Protein AF-A0A930FNB5-F1 (afdb_monomer_lite)

pLDDT: mean 94.7, std 2.52, range [87.06, 98.12]

Secondary structure (DSSP, 8-state):
-HHHHHHHHHHHHHHHH--HHHHHHTHHHHHHHHHHHHHHHHHHHHHHHHHHHHHHHHHHHHHHHHHHHHHHHHHHHHHHHT-S-----STTSS-S---S---HHHHHHHTT-

Foldseek 3Di:
DVVLVVLVVVLVVVVVPDDPVVCVVCVVVSVVSVVVSVVVVVVVVVVVVVVVVVVVVVVCVVVVVVVVLLVVLVVVQCVVVVHPDDADPPPPSPDPDDPDDDCVVVSVVSSPD

Radius of gyration: 29.9 Å; chains: 1; bounding box: 51×27×78 Å

Structure (mmCIF, N/CA/C/O backbone):
data_AF-A0A930FNB5-F1
#
_entry.id   AF-A0A930FNB5-F1
#
loop_
_atom_site.group_PDB
_atom_site.id
_atom_site.type_symbol
_atom_site.label_atom_id
_atom_site.label_alt_id
_atom_site.label_comp_id
_atom_site.label_asym_id
_atom_site.label_entity_id
_atom_site.label_seq_id
_atom_site.pdbx_PDB_ins_code
_atom_site.Cartn_x
_atom_site.Cartn_y
_atom_site.Cartn_z
_atom_site.occupancy
_atom_site.B_iso_or_equiv
_atom_site.auth_seq_id
_atom_site.auth_comp_id
_atom_site.auth_asym_id
_atom_site.auth_atom_id
_atom_site.pdbx_PDB_model_num
ATOM 1 N N . ILE A 1 1 ? 2.165 3.305 -18.776 1.00 87.12 1 ILE A N 1
ATOM 2 C CA . ILE A 1 1 ? 2.330 1.893 -19.223 1.00 87.12 1 ILE A CA 1
ATOM 3 C C . ILE A 1 1 ? 2.019 1.725 -20.714 1.00 87.12 1 ILE A C 1
ATOM 5 O O . ILE A 1 1 ? 2.942 1.394 -21.442 1.00 87.12 1 ILE A O 1
ATOM 9 N N . LYS A 1 2 ? 0.798 2.026 -21.197 1.00 91.44 2 LYS A N 1
ATOM 10 C CA . LYS A 1 2 ? 0.440 1.908 -22.633 1.00 91.44 2 LYS A CA 1
ATOM 11 C C . LYS A 1 2 ? 1.379 2.675 -23.578 1.00 91.44 2 LYS A C 1
ATOM 13 O O . LYS A 1 2 ? 1.768 2.158 -24.616 1.00 91.44 2 LYS A O 1
ATOM 18 N N . GLU A 1 3 ? 1.790 3.886 -23.198 1.00 90.12 3 GLU A N 1
ATOM 19 C CA . GLU A 1 3 ? 2.744 4.682 -23.986 1.00 90.12 3 GLU A CA 1
ATOM 20 C C . GLU A 1 3 ? 4.136 4.033 -24.070 1.00 90.12 3 GLU A C 1
ATOM 22 O O . GLU A 1 3 ? 4.727 3.999 -25.143 1.00 90.12 3 GLU A O 1
ATOM 27 N N . TYR A 1 4 ? 4.641 3.476 -22.964 1.00 93.62 4 TYR A N 1
ATOM 28 C CA . TYR A 1 4 ? 5.915 2.750 -22.941 1.00 93.62 4 TYR A CA 1
ATOM 29 C C . TYR A 1 4 ? 5.869 1.506 -23.836 1.00 93.62 4 TYR A C 1
ATOM 31 O O . TYR A 1 4 ? 6.768 1.317 -24.644 1.00 93.62 4 TYR A O 1
ATOM 39 N N . GLN A 1 5 ? 4.795 0.711 -23.751 1.00 92.88 5 GLN A N 1
ATOM 40 C CA . GLN A 1 5 ? 4.593 -0.464 -24.609 1.00 92.88 5 GLN A CA 1
ATOM 41 C C . GLN A 1 5 ? 4.585 -0.081 -26.093 1.00 92.88 5 GLN A C 1
ATOM 43 O O . GLN A 1 5 ? 5.302 -0.684 -26.883 1.00 92.88 5 GLN A O 1
ATOM 48 N N . LYS A 1 6 ? 3.849 0.980 -26.450 1.00 95.81 6 LYS A N 1
ATOM 49 C CA . LYS A 1 6 ? 3.803 1.493 -27.823 1.00 95.81 6 LYS A CA 1
ATOM 50 C C . LYS A 1 6 ? 5.175 1.972 -28.308 1.00 95.81 6 LYS A C 1
ATOM 52 O O . LYS A 1 6 ? 5.561 1.664 -29.428 1.00 95.81 6 LYS A O 1
ATOM 57 N N . LYS A 1 7 ? 5.922 2.718 -27.486 1.00 94.50 7 LYS A N 1
ATOM 58 C CA . LYS A 1 7 ? 7.271 3.189 -27.852 1.00 94.50 7 LYS A CA 1
ATOM 59 C C . LYS A 1 7 ? 8.262 2.036 -28.000 1.00 94.50 7 LYS A C 1
ATOM 61 O O . LYS A 1 7 ? 9.075 2.068 -28.912 1.00 94.50 7 LYS A O 1
ATOM 66 N N . LEU A 1 8 ? 8.172 1.021 -27.143 1.00 94.94 8 LEU A N 1
ATOM 67 C CA . LEU A 1 8 ? 9.010 -0.173 -27.228 1.00 94.94 8 LEU A CA 1
ATOM 68 C C . LEU A 1 8 ? 8.740 -0.960 -28.519 1.00 94.94 8 LEU A C 1
ATOM 70 O O . LEU A 1 8 ? 9.678 -1.352 -29.203 1.00 94.94 8 LEU A O 1
ATOM 74 N N . GLU A 1 9 ? 7.468 -1.145 -28.877 1.00 95.94 9 GLU A N 1
ATOM 75 C CA . GLU A 1 9 ? 7.070 -1.815 -30.118 1.00 95.94 9 GLU A CA 1
ATOM 76 C C . GLU A 1 9 ? 7.567 -1.056 -31.357 1.00 95.94 9 GLU A C 1
ATOM 78 O O . GLU A 1 9 ? 8.188 -1.648 -32.239 1.00 95.94 9 GLU A O 1
ATOM 83 N N . VAL A 1 10 ? 7.364 0.266 -31.391 1.00 95.56 10 VAL A N 1
ATOM 84 C CA . VAL A 1 10 ? 7.848 1.128 -32.480 1.00 95.56 10 VAL A CA 1
ATOM 85 C C . VAL A 1 10 ? 9.374 1.085 -32.586 1.00 95.56 10 VAL A C 1
ATOM 87 O O . VAL A 1 10 ? 9.903 0.969 -33.690 1.00 95.56 10 VAL A O 1
ATOM 90 N N . PHE A 1 11 ? 10.090 1.131 -31.459 1.00 95.06 11 PHE A N 1
ATOM 91 C CA . PHE A 1 11 ? 11.549 1.023 -31.435 1.00 95.06 11 PHE A CA 1
ATOM 92 C C . PHE A 1 11 ? 12.028 -0.328 -31.983 1.00 95.06 11 PHE A C 1
ATOM 94 O O . PHE A 1 11 ? 12.923 -0.363 -32.825 1.00 95.06 11 PHE A O 1
ATOM 101 N N . GLN A 1 12 ? 11.394 -1.436 -31.586 1.00 93.44 12 GLN A N 1
ATOM 102 C CA . GLN A 1 12 ? 11.748 -2.768 -32.079 1.00 93.44 12 GLN A CA 1
ATOM 103 C C . GLN A 1 12 ? 11.500 -2.909 -33.586 1.00 93.44 12 GLN A C 1
ATOM 105 O O . GLN A 1 12 ? 12.348 -3.433 -34.306 1.00 93.44 12 GLN A O 1
ATOM 110 N N . GLN A 1 13 ? 10.360 -2.415 -34.077 1.00 95.38 13 GLN A N 1
ATOM 111 C CA . GLN A 1 13 ? 10.050 -2.398 -35.509 1.00 95.38 13 GLN A CA 1
ATOM 112 C C . GLN A 1 13 ? 11.071 -1.563 -36.289 1.00 95.38 13 GLN A C 1
ATOM 114 O O . GLN A 1 13 ? 11.547 -2.000 -37.335 1.00 95.38 13 GLN A O 1
ATOM 119 N N . LYS A 1 14 ? 11.452 -0.395 -35.756 1.00 92.56 14 LYS A N 1
ATOM 120 C CA . LYS A 1 14 ? 12.464 0.487 -36.345 1.00 92.56 14 LYS A CA 1
ATOM 121 C C . LYS A 1 14 ? 13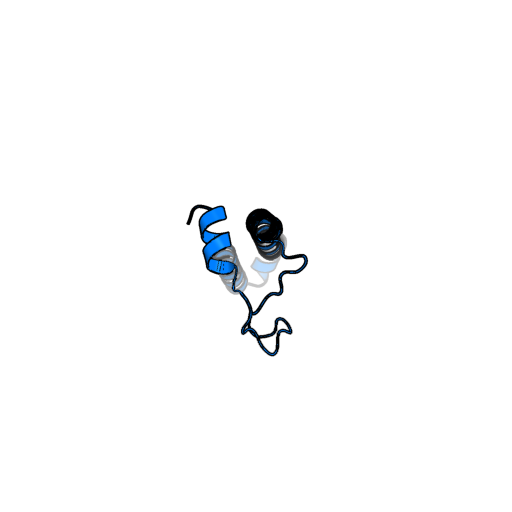.820 -0.205 -36.445 1.00 92.56 14 LYS A C 1
ATOM 123 O O . 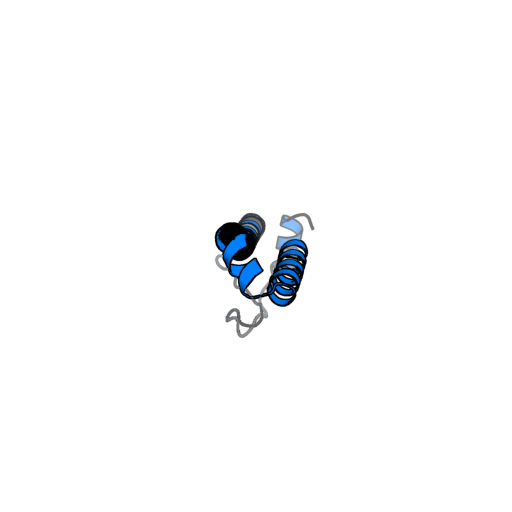LYS A 1 14 ? 14.408 -0.183 -37.516 1.00 92.56 14 LYS A O 1
ATOM 128 N N . VAL A 1 15 ? 14.296 -0.849 -35.380 1.00 93.19 15 VAL A N 1
ATOM 129 C CA . VAL A 1 15 ? 15.575 -1.582 -35.395 1.00 93.19 15 VAL A CA 1
ATOM 130 C C . VAL A 1 15 ? 15.542 -2.738 -36.400 1.00 93.19 15 VAL A C 1
ATOM 132 O O . VAL A 1 15 ? 16.478 -2.887 -37.177 1.00 93.19 15 VAL A O 1
ATOM 135 N N . ASN A 1 16 ? 14.448 -3.505 -36.446 1.00 93.75 16 ASN A N 1
ATOM 136 C CA . ASN A 1 16 ? 14.307 -4.650 -37.352 1.00 93.75 16 ASN A CA 1
ATOM 137 C C . ASN A 1 16 ? 14.223 -4.257 -38.839 1.00 93.75 16 ASN A C 1
ATOM 139 O O . ASN A 1 16 ? 14.523 -5.076 -39.703 1.00 93.75 16 ASN A O 1
ATOM 143 N N . ALA A 1 17 ? 13.784 -3.033 -39.145 1.00 93.62 17 ALA A N 1
ATOM 144 C CA . ALA A 1 17 ? 13.637 -2.538 -40.513 1.00 93.62 17 ALA A CA 1
ATOM 145 C C . ALA A 1 17 ? 14.927 -1.928 -41.096 1.00 93.62 17 ALA A C 1
ATOM 147 O O . ALA A 1 17 ? 14.970 -1.627 -42.289 1.00 93.62 17 ALA A O 1
ATOM 148 N N . LEU A 1 18 ? 15.961 -1.707 -40.275 1.00 93.44 18 LEU A N 1
ATOM 149 C CA . LEU A 1 18 ? 17.212 -1.075 -40.699 1.00 93.44 18 LEU A CA 1
ATOM 150 C C . LEU A 1 18 ? 18.240 -2.116 -41.159 1.00 93.44 18 LEU A C 1
ATOM 152 O O . LEU A 1 18 ? 18.431 -3.155 -40.533 1.00 93.44 18 LEU A O 1
ATOM 156 N N . THR A 1 19 ? 18.957 -1.800 -42.236 1.00 93.75 19 THR A N 1
ATOM 157 C CA . THR A 1 19 ? 20.146 -2.554 -42.669 1.00 93.75 19 THR A CA 1
ATOM 158 C C . THR A 1 19 ? 21.353 -2.261 -41.771 1.00 93.75 19 THR A C 1
ATOM 160 O O . THR A 1 19 ? 21.396 -1.235 -41.092 1.00 93.75 19 THR A O 1
ATOM 163 N N . GLU A 1 20 ? 22.392 -3.101 -41.809 1.00 89.62 20 GLU A N 1
ATOM 164 C CA . GLU A 1 20 ? 23.614 -2.902 -41.005 1.00 89.62 20 GLU A CA 1
ATOM 165 C C . GLU A 1 20 ? 24.285 -1.534 -41.221 1.00 89.62 20 GLU A C 1
ATOM 167 O O . GLU A 1 20 ? 24.766 -0.916 -40.269 1.00 89.62 20 GLU A O 1
ATOM 172 N N . ALA A 1 21 ? 24.297 -1.032 -42.460 1.00 91.62 21 ALA A N 1
ATOM 173 C CA . ALA A 1 21 ? 24.854 0.283 -42.777 1.00 91.62 21 ALA A CA 1
ATOM 174 C C . ALA A 1 21 ? 24.042 1.417 -42.125 1.00 91.62 21 ALA A C 1
ATOM 176 O O . ALA A 1 21 ? 24.616 2.344 -41.555 1.00 91.62 21 ALA A O 1
ATOM 177 N N . GLN A 1 22 ? 22.711 1.305 -42.140 1.00 91.88 22 GLN A N 1
ATOM 178 C CA . GLN A 1 22 ? 21.811 2.286 -41.529 1.00 91.88 22 GLN A CA 1
ATOM 179 C C . GLN A 1 22 ? 21.822 2.211 -39.998 1.00 91.88 22 GLN A C 1
ATOM 181 O O . GLN A 1 22 ? 21.685 3.238 -39.336 1.00 91.88 22 GLN A O 1
ATOM 186 N N . LEU A 1 23 ? 22.012 1.018 -39.423 1.00 91.69 23 LEU A N 1
ATOM 187 C CA . LEU A 1 23 ? 22.199 0.847 -37.980 1.00 91.69 23 LEU A CA 1
ATOM 188 C C . LEU A 1 23 ? 23.452 1.586 -37.497 1.00 91.69 23 LEU A C 1
ATOM 190 O O . LEU A 1 23 ? 23.382 2.287 -36.490 1.00 91.69 23 LEU A O 1
ATOM 194 N N . LYS A 1 24 ? 24.567 1.494 -38.236 1.00 92.19 24 LYS A N 1
ATOM 195 C CA . LYS A 1 24 ? 25.797 2.244 -37.925 1.00 92.19 24 LYS A CA 1
ATOM 196 C C . LYS A 1 24 ? 25.601 3.754 -38.038 1.00 92.19 24 LYS A C 1
ATOM 198 O O . LYS A 1 24 ? 26.044 4.488 -37.162 1.00 92.19 24 LYS A O 1
ATOM 203 N N . GLU A 1 25 ? 24.909 4.219 -39.077 1.00 94.25 25 GLU A N 1
ATOM 204 C CA . GLU A 1 25 ? 24.615 5.647 -39.260 1.00 94.25 25 GLU A CA 1
ATOM 205 C C . GLU A 1 25 ? 23.723 6.202 -38.133 1.00 94.25 25 GLU A C 1
ATOM 207 O O . GLU A 1 25 ? 23.944 7.306 -37.637 1.00 94.25 25 GLU A O 1
ATOM 212 N N . LYS A 1 26 ? 22.732 5.420 -37.686 1.00 93.69 26 LYS A N 1
ATOM 213 C CA . LYS A 1 26 ? 21.740 5.830 -36.678 1.00 93.69 26 LYS A CA 1
ATOM 214 C C . LYS A 1 26 ? 22.081 5.428 -35.246 1.00 93.69 26 LYS A C 1
ATOM 216 O O . LYS A 1 26 ? 21.258 5.630 -34.353 1.00 93.69 26 LYS A O 1
ATOM 221 N N . GLN A 1 27 ? 23.272 4.893 -34.996 1.00 92.00 27 GLN A N 1
ATOM 222 C CA . GLN A 1 27 ? 23.625 4.295 -33.709 1.00 92.00 27 GLN A CA 1
ATOM 223 C C . GLN A 1 27 ? 23.388 5.241 -32.519 1.00 92.00 27 GLN A C 1
ATOM 225 O O . GLN A 1 27 ? 22.712 4.870 -31.562 1.00 92.00 27 GLN A O 1
ATOM 230 N N . ALA A 1 28 ? 23.844 6.493 -32.607 1.00 94.50 28 ALA A N 1
ATOM 231 C CA . ALA A 1 28 ? 23.665 7.474 -31.532 1.00 94.50 28 ALA A CA 1
ATOM 232 C C . ALA A 1 28 ? 22.183 7.806 -31.244 1.00 94.50 28 ALA A C 1
ATOM 234 O O . ALA A 1 28 ? 21.807 8.062 -30.097 1.00 94.50 28 ALA A O 1
ATOM 235 N N . GLU A 1 29 ? 21.334 7.795 -32.278 1.00 94.12 29 GLU A N 1
ATOM 236 C CA . GLU A 1 29 ? 19.887 8.006 -32.158 1.00 94.12 29 GLU A CA 1
ATOM 237 C C . GLU A 1 29 ? 19.234 6.821 -31.432 1.00 94.12 29 GLU A C 1
ATOM 239 O O . GLU A 1 29 ? 18.493 7.021 -30.467 1.00 94.12 29 GLU A O 1
ATOM 244 N N . LEU A 1 30 ? 19.566 5.595 -31.852 1.00 93.50 30 LEU A N 1
ATOM 245 C CA . LEU A 1 30 ? 19.035 4.359 -31.274 1.00 93.50 30 LEU A CA 1
ATOM 246 C C . LEU A 1 30 ? 19.459 4.182 -29.814 1.00 93.50 30 LEU A C 1
ATOM 248 O O . LEU A 1 30 ? 18.626 3.859 -28.973 1.00 93.50 30 LEU A O 1
ATOM 252 N N . GLU A 1 31 ? 20.716 4.475 -29.481 1.00 94.62 31 GLU A N 1
ATOM 253 C CA . GLU A 1 31 ? 21.200 4.439 -28.097 1.00 94.62 31 GLU A CA 1
ATOM 254 C C . GLU A 1 31 ? 20.475 5.452 -27.203 1.00 94.62 31 GLU A C 1
ATOM 256 O O . GLU A 1 31 ? 20.158 5.170 -26.046 1.00 94.62 31 GLU A O 1
ATOM 261 N N . LYS A 1 32 ? 20.196 6.657 -27.718 1.00 96.25 32 LYS A N 1
ATOM 262 C CA . LYS A 1 32 ? 19.421 7.662 -26.980 1.00 96.25 32 LYS A CA 1
ATOM 263 C C . LYS A 1 32 ? 17.985 7.192 -26.755 1.00 96.25 32 LYS A C 1
ATOM 265 O O . LYS A 1 32 ? 17.452 7.364 -25.661 1.00 96.25 32 LYS A O 1
ATOM 270 N N . GLU A 1 33 ? 17.361 6.610 -27.772 1.00 94.50 33 GLU A N 1
ATOM 271 C CA . GLU A 1 33 ? 15.998 6.088 -27.692 1.00 94.50 33 GLU A CA 1
ATOM 272 C C . GLU A 1 33 ? 15.904 4.897 -26.721 1.00 94.50 33 GLU A C 1
ATOM 274 O O . GLU A 1 33 ? 15.003 4.868 -25.880 1.00 94.50 33 GLU A O 1
ATOM 279 N N . GLN A 1 34 ? 16.896 4.004 -26.721 1.00 94.19 34 GLN A N 1
ATOM 280 C CA . GLN A 1 34 ? 17.019 2.918 -25.749 1.00 94.19 34 GLN A CA 1
ATOM 281 C C . GLN A 1 34 ? 17.163 3.440 -24.310 1.00 94.19 34 GLN A C 1
ATOM 283 O O . GLN A 1 34 ? 16.394 3.038 -23.437 1.00 94.19 34 GLN A O 1
ATOM 288 N N . ARG A 1 35 ? 18.068 4.398 -24.057 1.00 96.75 35 ARG A N 1
ATOM 289 C CA . ARG A 1 35 ? 18.221 5.028 -22.727 1.00 96.75 35 ARG A CA 1
ATOM 290 C C . ARG A 1 35 ? 16.930 5.692 -22.241 1.00 96.75 35 ARG A C 1
ATOM 292 O O . ARG A 1 35 ? 16.603 5.645 -21.052 1.00 96.75 35 ARG A O 1
ATOM 299 N N . ASN A 1 36 ? 16.168 6.298 -23.151 1.00 95.19 36 ASN A N 1
ATOM 300 C CA . ASN A 1 36 ? 14.864 6.871 -22.824 1.00 95.19 36 ASN A CA 1
ATOM 301 C C . ASN A 1 36 ? 13.857 5.782 -22.428 1.00 95.19 36 ASN A C 1
ATOM 303 O O . ASN A 1 36 ? 13.135 5.957 -21.448 1.00 95.19 36 ASN A O 1
ATOM 307 N N . LEU A 1 37 ? 13.814 4.656 -23.150 1.00 96.38 37 LEU A N 1
ATOM 308 C CA . LEU A 1 37 ? 12.954 3.517 -22.812 1.00 96.38 37 LEU A CA 1
ATOM 309 C C . LEU A 1 37 ? 13.321 2.910 -21.452 1.00 96.38 37 LEU A C 1
ATOM 311 O O . LEU A 1 37 ? 12.428 2.652 -20.646 1.00 96.38 37 LEU A O 1
ATOM 315 N N . GLU A 1 38 ? 14.609 2.740 -21.158 1.00 95.75 38 GLU A N 1
ATOM 316 C CA . GLU A 1 38 ? 15.094 2.274 -19.852 1.00 95.75 38 GLU A CA 1
ATOM 317 C C . GLU A 1 38 ? 14.672 3.226 -18.724 1.00 95.75 38 GLU A C 1
ATOM 319 O O . GLU A 1 38 ? 14.123 2.800 -17.705 1.00 95.75 38 GLU A O 1
ATOM 324 N N . THR A 1 39 ? 14.833 4.535 -18.940 1.00 97.00 39 THR A N 1
ATOM 325 C CA . THR A 1 39 ? 14.400 5.571 -17.991 1.00 97.00 39 THR A CA 1
ATOM 326 C C . THR A 1 39 ? 12.888 5.528 -17.769 1.00 97.00 39 THR A C 1
ATOM 328 O O . THR A 1 39 ? 12.424 5.545 -16.630 1.00 97.00 39 THR A O 1
ATOM 331 N N . MET A 1 40 ? 12.095 5.411 -18.839 1.00 96.19 40 MET A N 1
ATOM 332 C CA . MET A 1 40 ? 10.640 5.270 -18.738 1.00 96.19 40 MET A CA 1
ATOM 333 C C . MET A 1 40 ? 10.246 4.015 -17.953 1.00 96.19 40 MET A C 1
ATOM 335 O O . MET A 1 40 ? 9.335 4.077 -17.128 1.00 96.19 40 MET A O 1
ATOM 339 N N . GLN A 1 41 ? 10.927 2.888 -18.175 1.00 95.25 41 GLN A N 1
ATOM 340 C CA . GLN A 1 41 ? 10.676 1.649 -17.442 1.00 95.25 41 GLN A CA 1
ATOM 341 C C . GLN A 1 41 ? 10.974 1.812 -15.944 1.00 95.25 41 GLN A C 1
ATOM 343 O O . GLN A 1 41 ? 10.171 1.394 -15.108 1.00 95.25 41 GLN A O 1
ATOM 348 N N . ASN A 1 42 ? 12.095 2.452 -15.602 1.00 96.88 42 ASN A N 1
ATOM 349 C CA . ASN A 1 42 ? 12.465 2.748 -14.218 1.00 96.88 42 ASN A CA 1
ATOM 350 C C . ASN A 1 42 ? 11.445 3.664 -13.539 1.00 96.88 42 ASN A C 1
ATOM 352 O O . ASN A 1 42 ? 10.974 3.344 -12.450 1.00 96.88 42 ASN A O 1
ATOM 356 N N . ASN A 1 43 ? 11.025 4.735 -14.213 1.00 96.50 43 ASN A N 1
ATOM 357 C CA . ASN A 1 43 ? 10.019 5.657 -13.690 1.00 96.50 43 ASN A CA 1
ATOM 358 C C . ASN A 1 43 ? 8.669 4.965 -13.471 1.00 96.50 43 ASN A C 1
ATOM 360 O O . ASN A 1 43 ? 7.997 5.236 -12.482 1.00 96.50 43 ASN A O 1
ATOM 364 N N . ILE A 1 44 ? 8.270 4.047 -14.360 1.00 96.75 44 ILE A N 1
ATOM 365 C CA . ILE A 1 44 ? 7.050 3.249 -14.175 1.00 96.75 44 ILE A CA 1
ATOM 366 C C . ILE A 1 44 ? 7.164 2.375 -12.924 1.00 96.75 44 ILE A C 1
ATOM 368 O O . ILE A 1 44 ? 6.238 2.378 -12.116 1.00 96.75 44 ILE A O 1
ATOM 372 N N . ARG A 1 45 ? 8.283 1.659 -12.745 1.00 95.94 45 ARG A N 1
ATOM 373 C CA . ARG A 1 45 ? 8.512 0.829 -11.550 1.00 95.94 45 ARG A CA 1
ATOM 374 C C . ARG A 1 45 ? 8.465 1.665 -10.272 1.00 95.94 45 ARG A C 1
ATOM 376 O O . ARG A 1 45 ? 7.761 1.302 -9.335 1.00 95.94 45 ARG A O 1
ATOM 383 N N . GLN A 1 46 ? 9.155 2.805 -10.261 1.00 97.25 46 GLN A N 1
ATOM 384 C CA . GLN A 1 46 ? 9.179 3.706 -9.112 1.00 97.25 46 GLN A CA 1
ATOM 385 C C . GLN A 1 46 ? 7.787 4.268 -8.810 1.00 97.25 46 GLN A C 1
ATOM 387 O O . GLN A 1 46 ? 7.343 4.203 -7.671 1.00 97.25 46 GLN A O 1
ATOM 392 N N . ALA A 1 47 ? 7.058 4.741 -9.824 1.00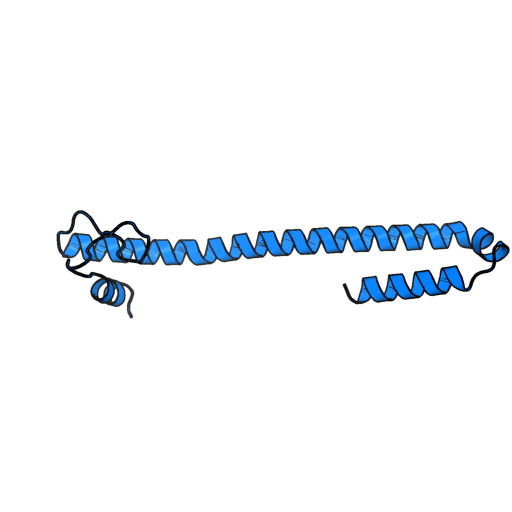 96.75 47 ALA A N 1
ATOM 393 C CA . ALA A 1 47 ? 5.704 5.256 -9.647 1.00 96.75 47 ALA A CA 1
ATOM 394 C C . ALA A 1 47 ? 4.742 4.188 -9.102 1.00 96.75 47 ALA A C 1
ATOM 396 O O . ALA A 1 47 ? 3.905 4.498 -8.259 1.00 96.75 47 ALA A O 1
ATOM 397 N N . GLN A 1 48 ? 4.865 2.933 -9.548 1.00 95.94 48 GLN A N 1
ATOM 398 C CA . GLN A 1 48 ? 4.069 1.822 -9.017 1.00 95.94 48 GLN A CA 1
ATOM 399 C C . GLN A 1 48 ? 4.379 1.550 -7.542 1.00 95.94 48 GLN A C 1
ATOM 401 O O . GLN A 1 48 ? 3.451 1.388 -6.751 1.00 95.94 48 GLN A O 1
ATOM 406 N N . GLN A 1 49 ? 5.661 1.535 -7.166 1.00 97.12 49 GLN A N 1
ATOM 407 C CA . GLN A 1 49 ? 6.072 1.354 -5.775 1.00 97.12 49 GLN A CA 1
ATOM 408 C C . GLN A 1 49 ? 5.579 2.510 -4.895 1.00 97.12 49 GLN A C 1
ATOM 410 O O . GLN A 1 49 ? 4.930 2.274 -3.879 1.00 97.12 49 GLN A O 1
ATOM 415 N N . THR A 1 50 ? 5.815 3.757 -5.311 1.00 97.38 50 THR A N 1
ATOM 416 C CA . THR A 1 50 ? 5.363 4.945 -4.578 1.00 97.38 50 THR A CA 1
ATOM 417 C C . THR A 1 50 ? 3.847 4.961 -4.425 1.00 97.38 50 THR A C 1
ATOM 419 O O . THR A 1 50 ? 3.355 5.208 -3.330 1.00 97.38 50 THR A O 1
ATOM 422 N N . ALA A 1 51 ? 3.091 4.629 -5.475 1.00 97.25 51 ALA A N 1
ATOM 423 C CA . ALA A 1 51 ? 1.635 4.561 -5.390 1.00 97.25 51 ALA A CA 1
ATOM 424 C C . ALA A 1 51 ? 1.155 3.502 -4.381 1.00 97.25 51 ALA A C 1
ATOM 426 O O . ALA A 1 51 ? 0.200 3.756 -3.646 1.00 97.25 51 ALA A O 1
ATOM 427 N N . ALA A 1 52 ? 1.810 2.338 -4.311 1.00 96.50 52 ALA A N 1
ATOM 428 C CA . ALA A 1 52 ? 1.483 1.304 -3.329 1.00 96.50 52 ALA A CA 1
ATOM 429 C C . ALA A 1 52 ? 1.779 1.765 -1.890 1.00 96.50 52 ALA A C 1
ATOM 431 O O . ALA A 1 52 ? 0.937 1.608 -1.004 1.00 96.50 52 ALA A O 1
ATOM 432 N N . GLU A 1 53 ? 2.935 2.393 -1.666 1.00 97.31 53 GLU A N 1
ATOM 433 C CA . GLU A 1 53 ? 3.314 2.948 -0.361 1.00 97.31 53 GLU A CA 1
ATOM 434 C C . GLU A 1 53 ? 2.375 4.081 0.077 1.00 97.31 53 GLU A C 1
ATOM 436 O O . GLU A 1 53 ? 1.928 4.121 1.224 1.00 97.31 53 GLU A O 1
ATOM 441 N N . GLU A 1 54 ? 2.041 5.001 -0.829 1.00 97.38 54 GLU A N 1
ATOM 442 C CA . GLU A 1 54 ? 1.101 6.089 -0.560 1.00 97.38 54 GLU A CA 1
ATOM 443 C C . GLU A 1 54 ? -0.304 5.569 -0.272 1.00 97.38 54 GLU A C 1
ATOM 445 O O . GLU A 1 54 ? -0.969 6.075 0.633 1.00 97.38 54 GLU A O 1
ATOM 450 N N . TYR A 1 55 ? -0.758 4.556 -1.013 1.00 97.31 55 TYR A N 1
ATOM 451 C CA . TYR A 1 55 ? -2.037 3.909 -0.759 1.00 97.31 55 TYR A CA 1
ATOM 452 C C . TYR A 1 55 ? -2.077 3.305 0.645 1.00 97.31 55 TYR A C 1
ATOM 454 O O . TYR A 1 55 ? -3.017 3.568 1.397 1.00 97.31 55 TYR A O 1
ATOM 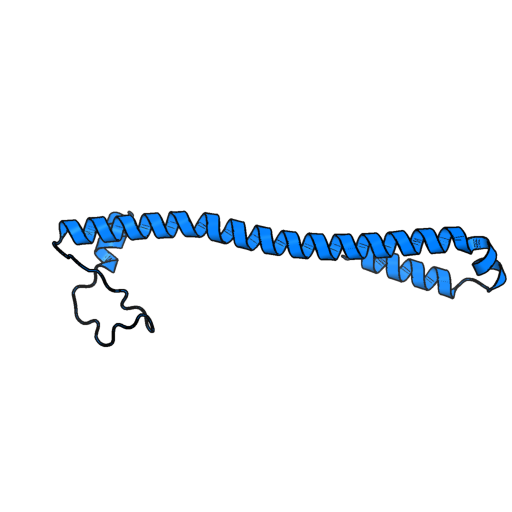462 N N . GLN A 1 56 ? -1.040 2.556 1.032 1.00 95.88 56 GLN A N 1
ATOM 463 C CA . GLN A 1 56 ? -0.951 1.973 2.368 1.00 95.88 56 GLN A CA 1
ATOM 464 C C . GLN A 1 56 ? -0.960 3.057 3.454 1.00 95.88 56 GLN A C 1
ATOM 466 O O . GLN A 1 56 ? -1.743 2.963 4.398 1.00 95.88 56 GLN A O 1
ATOM 471 N N . LYS A 1 57 ? -0.148 4.111 3.301 1.00 96.94 57 LYS A N 1
ATOM 472 C CA . LYS A 1 57 ? -0.090 5.231 4.253 1.00 96.94 57 LYS A CA 1
ATOM 473 C C . LYS A 1 57 ? -1.434 5.941 4.383 1.00 96.94 57 LYS A C 1
ATOM 475 O O . LYS A 1 57 ? -1.875 6.210 5.494 1.00 96.94 57 LYS A O 1
ATOM 480 N N . LYS A 1 58 ? -2.112 6.223 3.266 1.00 95.94 58 LYS A N 1
ATOM 481 C CA . LYS A 1 58 ? -3.442 6.851 3.281 1.00 95.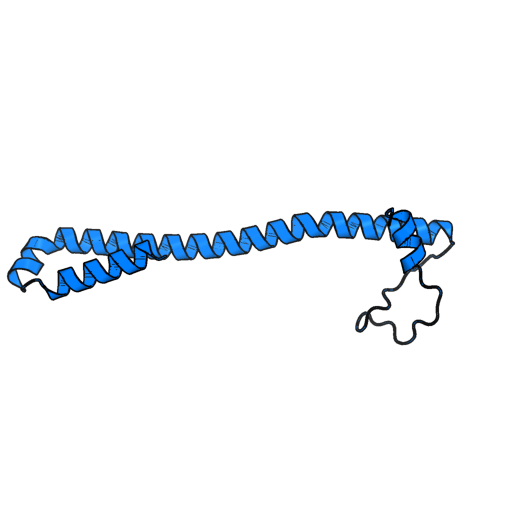94 58 LYS A CA 1
ATOM 482 C C . LYS A 1 58 ? -4.485 5.951 3.929 1.00 95.94 58 LYS A C 1
ATOM 484 O O . LYS A 1 58 ? -5.287 6.441 4.714 1.00 95.94 58 LYS A O 1
ATOM 489 N N . SER A 1 59 ? -4.461 4.653 3.630 1.00 94.19 59 SER A N 1
ATOM 490 C CA . SER A 1 59 ? -5.359 3.677 4.251 1.00 94.19 59 SER A CA 1
ATOM 491 C C . SER A 1 59 ? -5.185 3.664 5.773 1.00 94.19 59 SER A C 1
ATOM 493 O O . SER A 1 59 ? -6.161 3.823 6.503 1.00 94.19 59 SER A O 1
ATOM 495 N N . GLN A 1 60 ? -3.941 3.605 6.259 1.00 95.19 60 GLN A N 1
ATOM 496 C CA . GLN A 1 60 ? -3.633 3.682 7.691 1.00 95.19 60 GLN A CA 1
ATOM 497 C C . GLN A 1 60 ? -4.090 5.009 8.306 1.00 95.19 60 GLN A C 1
ATOM 499 O O . GLN A 1 60 ? -4.830 4.999 9.284 1.00 95.19 60 GLN A O 1
ATOM 504 N N . ALA A 1 61 ? -3.753 6.141 7.682 1.00 95.69 61 ALA A N 1
ATOM 505 C CA . ALA A 1 61 ? -4.128 7.469 8.168 1.00 95.69 61 ALA A CA 1
ATOM 506 C C . ALA A 1 61 ? -5.651 7.695 8.239 1.00 95.69 61 ALA A C 1
ATOM 508 O O . ALA A 1 61 ? -6.113 8.515 9.028 1.00 95.69 61 ALA A O 1
ATOM 509 N N . ILE A 1 62 ? -6.438 6.986 7.422 1.00 95.31 62 ILE A N 1
ATOM 510 C CA . ILE A 1 62 ? -7.907 7.018 7.474 1.00 95.31 62 ILE A CA 1
ATOM 511 C C . ILE A 1 62 ? -8.444 6.050 8.536 1.00 95.31 62 ILE A C 1
ATOM 513 O O . ILE A 1 62 ? -9.388 6.389 9.247 1.00 95.31 62 ILE A O 1
ATOM 517 N N . ILE A 1 63 ? -7.865 4.8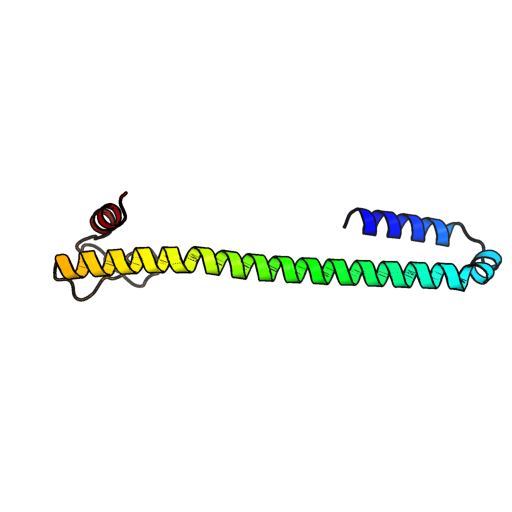54 8.659 1.00 95.06 63 ILE A N 1
ATOM 518 C CA . ILE A 1 63 ? -8.334 3.822 9.594 1.00 95.06 63 ILE A CA 1
ATOM 519 C C . ILE A 1 63 ? -8.010 4.188 11.047 1.00 95.06 63 ILE A C 1
ATOM 521 O O . ILE A 1 63 ? -8.867 4.031 11.914 1.00 95.06 63 ILE A O 1
ATOM 525 N N . GLU A 1 64 ? -6.815 4.709 11.326 1.00 95.69 64 GLU A N 1
ATOM 526 C CA . GLU A 1 64 ? -6.374 5.097 12.673 1.00 95.69 64 GLU A CA 1
ATOM 527 C C . GLU A 1 64 ? -7.380 5.985 13.430 1.00 95.69 64 GLU A C 1
ATOM 529 O O . GLU A 1 64 ? -7.789 5.603 14.530 1.00 95.69 64 GLU A O 1
ATOM 534 N N . PRO A 1 65 ? -7.862 7.123 12.887 1.00 96.12 65 PRO A N 1
ATOM 535 C CA . PRO A 1 65 ? -8.818 7.967 13.600 1.00 96.12 65 PRO A CA 1
ATOM 536 C C . PRO A 1 65 ? -10.184 7.296 13.800 1.00 96.12 65 PRO A C 1
ATOM 538 O O . PRO A 1 65 ? -10.866 7.587 14.785 1.00 96.12 65 PRO A O 1
ATOM 541 N N . ILE A 1 66 ? -10.592 6.389 12.906 1.00 94.69 66 ILE A N 1
ATOM 542 C CA . ILE A 1 66 ? -11.834 5.616 13.058 1.00 94.69 66 ILE A CA 1
ATOM 543 C C . ILE A 1 66 ? -11.694 4.642 14.231 1.00 94.69 66 ILE A C 1
ATOM 545 O O . ILE A 1 66 ? -12.574 4.593 15.093 1.00 94.69 66 ILE A O 1
ATOM 549 N N . MET A 1 67 ? -10.572 3.922 14.299 1.00 93.38 67 MET A N 1
ATOM 550 C CA . MET A 1 67 ? -10.270 2.999 15.394 1.00 93.38 67 MET A CA 1
ATOM 551 C C . MET A 1 67 ? -10.159 3.730 16.730 1.00 93.38 67 MET A C 1
ATOM 553 O O . MET A 1 67 ? -10.719 3.276 17.725 1.00 93.38 67 MET A O 1
ATOM 557 N N . GLU A 1 68 ? -9.515 4.898 16.755 1.00 96.25 68 GLU A N 1
ATOM 558 C CA . GLU A 1 68 ? -9.407 5.720 17.961 1.00 96.25 68 GLU A CA 1
ATOM 559 C C . GLU A 1 68 ? -10.780 6.228 18.426 1.00 96.25 68 GLU A C 1
ATOM 561 O O . GLU A 1 68 ? -11.091 6.197 19.619 1.00 96.25 68 GLU A O 1
ATOM 566 N N . LYS A 1 69 ? -11.647 6.654 17.496 1.00 96.50 69 LYS A N 1
ATOM 567 C CA . LYS A 1 69 ? -13.023 7.057 17.822 1.00 96.50 69 LYS A CA 1
ATOM 568 C C . LYS A 1 69 ? -13.825 5.883 18.393 1.00 96.50 69 LYS A C 1
ATOM 570 O O . LYS A 1 69 ? -14.510 6.056 19.401 1.00 96.50 69 LYS A O 1
ATOM 575 N N . ALA A 1 70 ? -13.718 4.700 17.787 1.00 95.06 70 ALA A N 1
ATOM 576 C CA . ALA A 1 70 ? -14.373 3.490 18.274 1.00 95.06 70 ALA A CA 1
ATOM 577 C C . ALA A 1 70 ? -13.867 3.098 19.670 1.00 95.06 70 ALA A C 1
ATOM 579 O O . ALA A 1 70 ? -14.672 2.887 20.575 1.00 95.06 70 ALA A O 1
ATOM 580 N N . LYS A 1 71 ? -12.546 3.098 19.885 1.00 95.62 71 LYS A N 1
ATOM 581 C CA . LYS A 1 71 ? -11.928 2.808 21.184 1.00 95.62 71 LYS A CA 1
ATOM 582 C C . LYS A 1 71 ? -12.418 3.764 22.271 1.00 95.62 71 LYS A C 1
ATOM 584 O O . LYS A 1 71 ? -12.831 3.313 23.334 1.00 95.62 71 LYS A O 1
ATOM 589 N N . LYS A 1 72 ? -12.451 5.073 22.001 1.00 97.69 72 LYS A N 1
ATOM 590 C CA . LYS A 1 72 ? -12.976 6.066 22.955 1.00 97.69 72 LYS A CA 1
ATOM 591 C C . LYS A 1 72 ? -14.443 5.829 23.302 1.00 97.69 72 LYS A C 1
ATOM 593 O O . LYS A 1 72 ? -14.821 5.980 24.463 1.00 97.69 72 LYS A O 1
ATOM 598 N N . ALA A 1 73 ? -15.263 5.447 22.325 1.00 97.94 73 ALA A N 1
ATOM 599 C CA . ALA A 1 73 ? -16.661 5.108 22.570 1.00 97.94 73 ALA A CA 1
ATOM 600 C C . ALA A 1 73 ? -16.794 3.851 23.448 1.00 97.94 73 ALA A C 1
ATOM 602 O O . ALA A 1 73 ? -17.548 3.871 24.421 1.00 97.94 73 ALA A O 1
ATOM 603 N N . VAL A 1 74 ? -16.005 2.803 23.175 1.00 97.56 74 VAL A N 1
ATOM 604 C CA . VAL A 1 74 ? -15.923 1.600 24.024 1.00 97.56 74 VAL A CA 1
ATOM 605 C C . VAL A 1 74 ? -15.533 1.971 25.452 1.00 97.56 74 VAL A C 1
ATOM 607 O O . VAL A 1 74 ? -16.233 1.599 26.389 1.00 97.56 74 VAL A O 1
ATOM 610 N N . GLU A 1 75 ? -14.463 2.748 25.634 1.00 97.44 75 GLU A N 1
ATOM 611 C CA . GLU A 1 75 ? -14.001 3.172 26.959 1.00 97.44 75 GLU A CA 1
ATOM 612 C C . GLU A 1 75 ? -15.062 3.971 27.719 1.00 97.44 75 GLU A C 1
ATOM 614 O O . GLU A 1 75 ? -15.230 3.786 28.925 1.00 97.44 75 GLU A O 1
ATOM 619 N N . LYS A 1 76 ? -15.785 4.861 27.033 1.00 98.00 76 LYS A N 1
ATOM 620 C CA . LYS A 1 76 ? -16.833 5.674 27.652 1.00 98.00 76 LYS A CA 1
ATOM 621 C C . LYS A 1 76 ? -18.012 4.818 28.109 1.00 98.00 76 LYS A C 1
ATOM 623 O O . LYS A 1 76 ? -18.442 4.957 29.253 1.00 98.00 76 LYS A O 1
ATOM 628 N N . VAL A 1 77 ? -18.497 3.915 27.257 1.00 98.12 77 VAL A N 1
ATOM 629 C CA . VAL A 1 77 ? -19.590 2.991 27.600 1.00 98.12 77 VAL A CA 1
ATOM 630 C C . VAL A 1 77 ? -19.171 2.047 28.725 1.00 98.12 77 VAL A C 1
ATOM 632 O O . VAL A 1 77 ? -19.914 1.882 29.690 1.00 98.12 77 VAL A O 1
ATOM 635 N N . ALA A 1 78 ? -17.963 1.486 28.649 1.00 97.94 78 ALA A N 1
ATOM 636 C CA . ALA A 1 78 ? -17.423 0.599 29.672 1.00 97.94 78 ALA A CA 1
ATOM 637 C C . ALA A 1 78 ? -17.356 1.290 31.040 1.00 97.94 78 ALA A C 1
ATOM 639 O O . ALA A 1 78 ? -17.887 0.765 32.017 1.00 97.94 78 ALA A O 1
ATOM 640 N N . LYS A 1 79 ? -16.791 2.506 31.101 1.00 97.75 79 LYS A N 1
ATOM 641 C CA . LYS A 1 79 ? -16.727 3.311 32.331 1.00 97.75 79 LYS A CA 1
ATOM 642 C C . LYS A 1 79 ? -18.115 3.635 32.878 1.00 97.75 79 LYS A C 1
ATOM 644 O O . LYS A 1 79 ? -18.328 3.506 34.079 1.00 97.75 79 LYS A O 1
ATOM 649 N N . ALA A 1 80 ? -19.056 4.021 32.015 1.00 97.62 80 ALA A N 1
ATOM 650 C CA . ALA A 1 80 ? -20.423 4.341 32.421 1.00 97.62 80 ALA A CA 1
ATOM 651 C C . ALA A 1 80 ? -21.169 3.130 33.010 1.00 97.62 80 ALA A C 1
ATOM 653 O O . ALA A 1 80 ? -21.989 3.300 33.908 1.00 97.62 80 ALA A O 1
ATOM 654 N N . GLN A 1 81 ? -20.871 1.919 32.530 1.00 97.06 81 GLN A N 1
ATOM 655 C CA . GLN A 1 81 ? -21.479 0.672 33.008 1.00 97.06 81 GLN A CA 1
ATOM 656 C C . GLN A 1 81 ? -20.636 -0.056 34.076 1.00 97.06 81 GLN A C 1
ATOM 658 O O . GLN A 1 81 ? -21.027 -1.122 34.541 1.00 97.06 81 GLN A O 1
ATOM 663 N N . GLY A 1 82 ? -19.501 0.515 34.495 1.00 97.56 82 GLY A N 1
ATOM 664 C CA . GLY A 1 82 ? -18.664 -0.029 35.568 1.00 97.56 82 GLY A CA 1
ATOM 665 C C . GLY A 1 82 ? -17.740 -1.186 35.169 1.00 97.56 82 GLY A C 1
ATOM 666 O O . GLY A 1 82 ? -17.207 -1.858 36.051 1.00 97.56 82 GLY A O 1
ATOM 667 N N . PHE A 1 83 ? -17.506 -1.416 33.875 1.00 97.12 83 PHE A N 1
ATOM 668 C CA . PHE A 1 83 ? -16.580 -2.446 33.396 1.00 97.12 83 PHE A CA 1
ATOM 669 C C . PHE A 1 83 ? -15.122 -1.969 33.453 1.00 97.12 83 PHE A C 1
ATOM 671 O O . PHE A 1 83 ? -14.786 -0.907 32.929 1.00 97.12 83 PHE A O 1
ATOM 678 N N . GLN A 1 84 ? -14.236 -2.774 34.051 1.00 95.25 84 GLN A N 1
ATOM 679 C CA . GLN A 1 84 ? -12.783 -2.526 34.033 1.00 95.25 84 GLN A CA 1
ATOM 680 C C . GLN A 1 84 ? -12.099 -3.064 32.769 1.00 95.25 84 GLN A C 1
ATOM 682 O O . GLN A 1 84 ? -11.054 -2.548 32.378 1.00 95.25 84 GLN A O 1
ATOM 687 N N . TYR A 1 85 ? -12.685 -4.079 32.130 1.00 94.56 85 TYR A N 1
ATOM 688 C CA . TYR A 1 85 ? -12.142 -4.724 30.939 1.00 94.56 85 TYR A CA 1
ATOM 689 C C . TYR A 1 85 ? -13.245 -4.960 29.911 1.00 94.56 85 TYR A C 1
ATOM 691 O O . TYR A 1 85 ? -14.372 -5.301 30.266 1.00 94.56 85 TYR A O 1
ATOM 699 N N . VAL A 1 86 ? -12.891 -4.806 28.638 1.00 94.69 86 VAL A N 1
ATOM 700 C CA . VAL A 1 86 ? -13.712 -5.188 27.487 1.00 94.69 86 VAL A CA 1
ATOM 701 C C . VAL A 1 86 ? -12.843 -6.077 26.609 1.00 94.69 86 VAL A C 1
ATOM 703 O O . VAL A 1 86 ? -11.710 -5.709 26.301 1.00 94.69 86 VAL A O 1
ATOM 706 N N . LEU A 1 87 ? -13.353 -7.253 26.255 1.00 94.25 87 LEU A N 1
ATOM 707 C CA . LEU A 1 87 ? -12.653 -8.228 25.424 1.00 94.25 87 LEU A CA 1
ATOM 708 C C . LEU A 1 87 ? -13.308 -8.280 24.046 1.00 94.25 87 LEU A C 1
ATOM 710 O O . LEU A 1 87 ? -14.532 -8.206 23.941 1.00 94.25 87 LEU A O 1
ATOM 714 N N . ASP A 1 88 ? -12.491 -8.415 23.006 1.00 92.50 88 ASP A N 1
ATOM 715 C CA . ASP A 1 88 ? -12.976 -8.648 21.649 1.00 92.50 88 ASP A CA 1
ATOM 716 C C . ASP A 1 88 ? -13.452 -10.102 21.524 1.00 92.50 88 ASP A C 1
ATOM 718 O O . ASP A 1 88 ? -12.683 -11.039 21.738 1.00 92.50 88 ASP A O 1
ATOM 722 N N . SER A 1 89 ? -14.737 -10.286 21.222 1.00 92.75 89 SER A N 1
ATOM 723 C CA . SER A 1 89 ? -15.368 -11.594 21.034 1.00 92.75 89 SER A CA 1
ATOM 724 C C . SER A 1 89 ? -15.324 -12.083 19.583 1.00 92.75 89 SER A C 1
ATOM 726 O O . SER A 1 89 ? -15.876 -13.144 19.282 1.00 92.75 89 SER A O 1
ATOM 728 N N . ALA A 1 90 ? -14.673 -11.346 18.674 1.00 89.50 90 ALA A N 1
ATOM 729 C CA . ALA A 1 90 ? -14.481 -11.780 17.301 1.00 89.50 90 ALA A CA 1
ATOM 730 C C . ALA A 1 90 ? -13.761 -13.135 17.240 1.00 89.50 90 ALA A C 1
ATOM 732 O O . ALA A 1 90 ? -12.870 -13.455 18.034 1.00 89.50 90 ALA A O 1
ATOM 733 N N . THR A 1 91 ? -14.138 -13.952 16.257 1.00 87.38 91 THR A N 1
ATOM 734 C CA . THR A 1 91 ? -13.518 -15.261 16.050 1.00 87.38 91 THR A CA 1
ATOM 735 C C . THR A 1 91 ? -12.006 -15.111 15.873 1.00 87.38 91 THR A C 1
ATOM 737 O O . THR A 1 91 ? -11.546 -14.412 14.976 1.00 87.38 91 THR A O 1
ATOM 740 N N . GLY A 1 92 ? -11.232 -15.787 16.727 1.00 87.06 92 GLY A N 1
ATOM 741 C CA . GLY A 1 92 ? -9.767 -15.723 16.716 1.00 87.06 92 GLY A CA 1
ATOM 742 C C . GLY A 1 92 ? -9.149 -14.674 17.649 1.00 87.06 92 GLY A C 1
ATOM 743 O O . GLY A 1 92 ? -7.933 -14.679 17.808 1.00 87.06 92 GLY A O 1
ATOM 744 N N . ALA A 1 93 ? -9.947 -13.841 18.330 1.00 89.19 93 ALA A N 1
ATOM 745 C CA . ALA A 1 93 ? -9.460 -12.850 19.299 1.00 89.19 93 ALA A CA 1
ATOM 746 C C . ALA A 1 93 ? -9.103 -13.436 20.685 1.00 89.19 93 ALA A C 1
ATOM 748 O O . ALA A 1 93 ? -8.639 -12.722 21.571 1.00 89.19 93 ALA A O 1
ATOM 749 N N . GLY A 1 94 ? -9.287 -14.747 20.880 1.00 89.38 94 GLY A N 1
ATOM 750 C CA . GLY A 1 94 ? -8.878 -15.470 22.092 1.00 89.38 94 GLY A CA 1
ATOM 751 C C . GLY A 1 94 ? -9.979 -15.668 23.139 1.00 89.38 94 GLY A C 1
ATOM 752 O O . GLY A 1 94 ? -9.765 -16.390 24.111 1.00 89.38 94 GLY A O 1
ATOM 753 N N . VAL A 1 95 ? -11.169 -15.100 22.936 1.00 92.56 95 VAL A N 1
ATOM 754 C CA . VAL A 1 95 ? -12.344 -15.398 23.765 1.00 92.56 95 VAL A CA 1
ATOM 755 C C . VAL A 1 95 ? -12.943 -16.738 23.329 1.00 92.56 95 VAL A C 1
ATOM 757 O O . VAL A 1 95 ? -13.423 -16.877 22.209 1.00 92.56 95 VAL A O 1
ATOM 760 N N . ILE A 1 96 ? -12.893 -17.737 24.215 1.00 90.81 96 ILE A N 1
ATOM 761 C CA . ILE A 1 96 ? -13.416 -19.094 23.955 1.00 90.81 96 ILE A CA 1
ATOM 762 C C . ILE A 1 96 ? -14.933 -19.158 24.191 1.00 90.81 96 ILE A C 1
ATOM 764 O O . ILE A 1 96 ? -15.643 -19.852 23.470 1.00 90.81 96 ILE A O 1
ATOM 768 N N . VAL A 1 97 ? -15.428 -18.422 25.192 1.00 90.69 97 VAL A N 1
ATOM 769 C CA . VAL A 1 97 ? -16.850 -18.329 25.557 1.00 90.69 97 VAL A CA 1
ATOM 770 C C . VAL A 1 97 ? -17.206 -16.856 25.731 1.00 90.69 97 VAL A C 1
ATOM 772 O O . VAL A 1 97 ? -16.546 -16.156 26.499 1.00 90.69 97 VAL A O 1
ATOM 775 N N . ALA A 1 98 ? -18.232 -16.387 25.018 1.00 91.69 98 ALA A N 1
ATOM 776 C CA . ALA A 1 98 ? -18.598 -14.972 24.912 1.00 91.69 98 ALA A CA 1
ATOM 777 C C . ALA A 1 98 ? -20.040 -14.681 25.379 1.00 91.69 98 ALA A C 1
ATOM 779 O O . ALA A 1 98 ? -20.702 -13.807 24.833 1.00 91.69 98 ALA A O 1
ATOM 780 N N . ASP A 1 99 ? -20.518 -15.381 26.411 1.00 91.88 99 ASP A N 1
ATOM 781 C CA . ASP A 1 99 ? -21.897 -15.247 26.926 1.00 91.88 99 ASP A CA 1
ATOM 782 C C . ASP A 1 99 ? -22.094 -14.048 27.879 1.00 91.88 99 ASP A C 1
ATOM 784 O O . ASP A 1 99 ? -23.124 -13.906 28.540 1.00 91.88 99 ASP A O 1
ATOM 788 N N . GLY A 1 100 ? -21.081 -13.188 27.996 1.00 90.62 100 GLY A N 1
ATOM 789 C CA . GLY A 1 100 ? -21.133 -11.974 28.804 1.00 90.62 100 GLY A CA 1
ATOM 790 C C . GLY A 1 100 ? -21.974 -10.860 28.174 1.00 90.62 100 GLY A C 1
ATOM 791 O O . GLY A 1 100 ? -22.528 -10.982 27.083 1.00 90.62 100 GLY A O 1
ATOM 792 N N . LYS A 1 101 ? -22.043 -9.717 28.865 1.00 94.75 101 LYS A N 1
ATOM 793 C CA . LYS A 1 101 ? -22.684 -8.508 28.334 1.00 94.75 101 LYS A CA 1
ATOM 794 C C . LYS A 1 101 ? -21.937 -8.025 27.086 1.00 94.75 101 LYS A C 1
ATOM 796 O O . LYS A 1 101 ? -20.791 -7.594 27.172 1.00 94.75 101 LYS A O 1
ATOM 801 N N . ASP A 1 102 ? -22.635 -8.026 25.957 1.00 95.19 102 ASP A N 1
ATOM 802 C CA . ASP A 1 102 ? -22.175 -7.397 24.723 1.00 95.19 102 ASP A CA 1
ATOM 803 C C . ASP A 1 102 ? -22.419 -5.876 24.766 1.00 95.19 102 ASP A C 1
ATOM 805 O O . ASP A 1 102 ? -23.540 -5.407 25.015 1.00 95.19 102 ASP A O 1
ATOM 809 N N . LEU A 1 103 ? -21.352 -5.105 24.538 1.00 96.56 103 LEU A N 1
ATOM 810 C CA . LEU A 1 103 ? -21.374 -3.642 24.491 1.00 96.56 103 LEU A CA 1
ATOM 811 C C . LEU A 1 103 ? -21.613 -3.085 23.084 1.00 96.56 103 LEU A C 1
ATOM 813 O O . LEU A 1 103 ? -21.804 -1.878 22.957 1.00 96.56 103 LEU A O 1
ATOM 817 N N . PHE A 1 104 ? -21.633 -3.912 22.035 1.00 95.00 104 PHE A N 1
ATOM 818 C CA . PHE A 1 104 ? -21.682 -3.469 20.641 1.00 95.00 104 PHE A CA 1
ATOM 819 C C . PHE A 1 104 ? -22.814 -2.472 20.373 1.00 95.00 104 PHE A C 1
ATOM 821 O O . PHE A 1 104 ? -22.576 -1.375 19.869 1.00 95.00 104 PHE A O 1
ATOM 828 N N . ASN A 1 105 ? -24.044 -2.805 20.775 1.00 97.00 105 ASN A N 1
ATOM 829 C CA . ASN A 1 105 ? -25.204 -1.932 20.574 1.00 97.00 105 ASN A CA 1
ATOM 830 C C . ASN A 1 105 ? -25.129 -0.631 21.389 1.00 97.00 105 ASN A C 1
ATOM 832 O O . ASN A 1 105 ? -25.612 0.405 20.934 1.00 97.00 105 ASN A O 1
ATOM 836 N N . ASP A 1 106 ? -24.527 -0.665 22.577 1.00 97.44 106 ASP A N 1
ATOM 837 C CA . ASP A 1 106 ? -24.393 0.513 23.439 1.00 97.44 106 ASP A CA 1
ATOM 838 C C . ASP A 1 106 ? -23.305 1.458 22.897 1.00 97.44 106 ASP A C 1
ATOM 840 O O . ASP A 1 106 ? -23.500 2.671 22.828 1.00 97.44 106 ASP A O 1
ATOM 844 N N . VAL A 1 107 ? -22.195 0.897 22.413 1.00 97.00 107 VAL A N 1
ATOM 845 C CA . VAL A 1 107 ? -21.109 1.627 21.739 1.00 97.00 107 VAL A CA 1
ATOM 846 C C . VAL A 1 107 ? -21.572 2.210 20.409 1.00 97.00 107 VAL A C 1
ATOM 848 O O . VAL A 1 107 ? -21.233 3.346 20.082 1.00 97.00 107 VAL A O 1
ATOM 851 N N . LYS A 1 108 ? -22.388 1.473 19.652 1.00 96.31 108 LYS A N 1
ATOM 852 C CA . LYS A 1 108 ? -22.977 1.955 18.401 1.00 96.31 108 LYS A CA 1
ATOM 853 C C . LYS A 1 108 ? -23.815 3.220 18.627 1.00 96.31 108 LYS A C 1
ATOM 855 O O . LYS A 1 108 ? -23.616 4.209 17.921 1.00 96.31 108 LYS A O 1
ATOM 860 N N . LYS A 1 109 ? -24.652 3.226 19.670 1.00 97.00 109 LYS A N 1
ATOM 861 C CA . LYS A 1 109 ? -25.422 4.411 20.083 1.00 97.00 109 LYS A CA 1
ATOM 862 C C . LYS A 1 109 ? -24.520 5.571 20.503 1.00 97.00 109 LYS A C 1
ATOM 864 O O . LYS A 1 109 ? -24.765 6.699 20.093 1.00 97.00 109 LYS A O 1
ATOM 869 N N . GLU A 1 110 ? -23.464 5.306 21.275 1.00 95.88 110 GLU A N 1
ATOM 870 C CA . GLU A 1 110 ? -22.479 6.328 21.673 1.00 95.88 110 GLU A CA 1
ATOM 871 C C . GLU A 1 110 ? -21.778 6.965 20.458 1.00 95.88 110 GLU A C 1
ATOM 873 O O . GLU A 1 110 ? -21.487 8.159 20.455 1.00 95.88 110 GLU A O 1
ATOM 878 N N . LEU A 1 111 ? -21.553 6.194 19.392 1.00 95.12 111 LEU A N 1
ATOM 879 C CA . LEU A 1 111 ? -20.994 6.689 18.132 1.00 95.12 111 LEU A CA 1
ATOM 880 C C . LEU A 1 111 ? -22.005 7.447 17.253 1.00 95.12 111 LEU A C 1
ATOM 882 O O . LEU A 1 111 ? -21.580 8.079 16.280 1.00 95.12 111 LEU A O 1
ATOM 886 N N . GLY A 1 112 ? -23.297 7.413 17.599 1.00 94.69 112 GLY A N 1
ATOM 887 C CA . GLY A 1 112 ? -24.383 8.090 16.888 1.00 94.69 112 GLY A CA 1
ATOM 888 C C . GLY A 1 112 ? -25.041 7.268 15.775 1.00 94.69 112 GLY A C 1
ATOM 889 O O . GLY A 1 112 ? -25.534 7.863 14.817 1.00 94.69 112 GLY A O 1
ATOM 890 N N . PHE A 1 113 ? -25.031 5.934 15.874 1.00 91.06 113 PHE A N 1
ATOM 891 C CA . PHE A 1 113 ? -25.623 5.008 14.895 1.00 91.06 113 PHE A CA 1
ATOM 892 C C . PHE A 1 113 ? -26.716 4.106 15.484 1.00 91.06 113 PHE A C 1
ATOM 894 O O . PHE A 1 113 ? -26.801 3.979 16.726 1.00 91.06 113 PHE A O 1
#

Sequence (113 aa):
IKEYQKKLEVFQQKVNALTEAQLKEKQAELEKEQRNLETMQNNIRQAQQTAAEEYQKKSQAIIEPIMEKAKKAVEKVAKAQGFQYVLDSATGAGVIVADGKDLFNDVKKELGF